Protein AF-A0A059KGS8-F1 (afdb_monomer)

pLDDT: mean 88.55, std 9.02, range [58.59, 97.88]

Radius of gyration: 13.54 Å; Cα contacts (8 Å, |Δi|>4): 249; chains: 1; bounding box: 28×27×39 Å

Sequence (135 aa):
MSLLTEFIAQQQPRAVDWSESHCCTIPARWVAVAEGVAPPMPAVDSQLEALSTILRRGGLVEAVSQIISRRPVATEHARPGDLVAFAPGVVGAGGIGVIGIVLEGLEPLLAIAFAGPQATLHPVSAAAVAWEIAR

Organism: NCBI:txid1286631

Solvent-accessible surface area (backbone atoms only — not comparable to full-atom values): 7558 Å² total; per-residue (Å²): 133,53,73,63,58,54,54,56,72,67,59,71,75,43,68,61,32,56,69,77,37,39,38,61,42,60,58,40,50,47,46,19,67,55,60,76,48,73,53,77,72,78,86,32,81,36,71,68,53,45,50,52,54,26,50,76,47,69,28,54,71,44,34,50,24,62,47,71,71,43,76,72,43,62,37,91,71,57,48,62,62,13,39,32,36,31,51,30,81,78,73,78,36,96,76,68,34,49,42,22,38,27,44,75,97,47,88,75,48,32,19,48,31,43,65,35,58,41,77,46,80,42,55,41,88,68,29,75,31,15,33,88,54,64,126

InterPro domains:
  IPR053802 Domain of unknown function DUF6950 [PF22262] (4-133)

Mean predicted aligned error: 4.28 Å

Foldseek 3Di:
DDPLVVLVVPDAFAADQQQADAQVNSLQVLLCSLVVHGFPDDGDRDPVRVQVQQVVQVADQSSVCVRSVHHWDALVPDDAQKKFWAACPQPVNPHGTGIWGWHPDDVVIWTWTHGHSDIDIDRSVRTPTIGDRHD

Structure (mmCIF, N/CA/C/O backbone):
data_AF-A0A059KGS8-F1
#
_entry.id   AF-A0A059KGS8-F1
#
loop_
_atom_site.group_PDB
_atom_site.id
_atom_site.type_symbol
_atom_site.label_atom_id
_atom_site.label_alt_id
_atom_site.label_comp_id
_atom_site.label_asym_id
_atom_site.label_entity_id
_atom_site.label_seq_id
_atom_site.pdbx_PDB_ins_code
_atom_site.Cartn_x
_atom_site.Cartn_y
_atom_site.Cartn_z
_atom_site.occupancy
_atom_site.B_iso_or_equiv
_atom_site.auth_seq_id
_atom_site.auth_comp_id
_atom_site.auth_asym_id
_atom_site.auth_atom_id
_atom_site.pdbx_PDB_model_num
ATOM 1 N N . MET A 1 1 ? -6.490 -5.934 21.693 1.00 76.56 1 MET A N 1
ATOM 2 C CA . MET A 1 1 ? -5.563 -5.517 20.625 1.00 76.56 1 MET A CA 1
ATOM 3 C C . MET A 1 1 ? -6.399 -5.426 19.361 1.00 76.56 1 MET A C 1
ATOM 5 O O . MET A 1 1 ? -7.309 -6.234 19.232 1.00 76.56 1 MET A O 1
ATOM 9 N N . SER A 1 2 ? -6.236 -4.394 18.534 1.00 92.44 2 SER A N 1
ATOM 10 C CA . SER A 1 2 ? -7.029 -4.286 17.301 1.00 92.44 2 SER A CA 1
ATOM 11 C C . SER A 1 2 ? -6.509 -5.245 16.233 1.00 92.44 2 SER A C 1
ATOM 13 O O . SER A 1 2 ? -5.333 -5.619 16.260 1.00 92.44 2 SER A O 1
ATOM 15 N N . LEU A 1 3 ? -7.370 -5.592 15.272 1.00 94.06 3 LEU A N 1
ATOM 16 C CA . LEU A 1 3 ? -7.007 -6.421 14.120 1.00 94.06 3 LEU A CA 1
ATOM 17 C C . LEU A 1 3 ? -5.822 -5.825 13.346 1.00 94.06 3 LEU A C 1
ATOM 19 O O . LEU A 1 3 ? -4.918 -6.551 12.942 1.00 94.06 3 LEU A O 1
ATOM 23 N N . LEU A 1 4 ? -5.787 -4.496 13.194 1.00 93.38 4 LEU A N 1
ATOM 24 C CA . LEU A 1 4 ? -4.669 -3.800 12.563 1.00 93.38 4 LEU A CA 1
ATOM 25 C C . LEU A 1 4 ? -3.375 -3.962 13.365 1.00 93.38 4 LEU A C 1
ATOM 27 O O . LEU A 1 4 ? -2.333 -4.275 12.794 1.00 93.38 4 LEU A O 1
ATOM 31 N N . THR A 1 5 ? -3.429 -3.771 14.686 1.00 91.81 5 THR A N 1
ATOM 32 C CA . THR A 1 5 ? -2.244 -3.932 15.544 1.00 91.81 5 THR A CA 1
ATOM 33 C C . THR A 1 5 ? -1.697 -5.356 15.458 1.00 91.81 5 THR A C 1
ATOM 35 O O . THR A 1 5 ? -0.491 -5.544 15.311 1.00 91.81 5 THR A O 1
ATOM 38 N N . GLU A 1 6 ? -2.581 -6.356 15.497 1.00 93.56 6 GLU A N 1
ATOM 39 C CA . GLU A 1 6 ? -2.229 -7.768 15.314 1.00 93.56 6 GLU A CA 1
ATOM 40 C C . GLU A 1 6 ? -1.588 -8.024 13.954 1.00 93.56 6 GLU A C 1
ATOM 42 O O . GLU A 1 6 ? -0.524 -8.640 13.878 1.00 93.56 6 GLU A O 1
ATOM 47 N N . PHE A 1 7 ? -2.196 -7.502 12.889 1.00 93.31 7 PHE A N 1
ATOM 48 C CA . PHE A 1 7 ? -1.680 -7.632 11.536 1.00 93.31 7 PHE A CA 1
ATOM 49 C C . PHE A 1 7 ? -0.273 -7.043 11.416 1.00 93.31 7 PHE A C 1
ATOM 51 O O . PHE A 1 7 ? 0.630 -7.727 10.936 1.00 93.31 7 PHE A O 1
ATOM 58 N N . ILE A 1 8 ? -0.059 -5.809 11.884 1.00 91.25 8 ILE A N 1
ATOM 59 C CA . ILE A 1 8 ? 1.246 -5.138 11.824 1.00 91.25 8 ILE A CA 1
ATOM 60 C C . ILE A 1 8 ? 2.292 -5.884 12.659 1.00 91.25 8 ILE A C 1
ATOM 62 O O . ILE A 1 8 ? 3.405 -6.091 12.179 1.00 91.25 8 ILE A O 1
ATOM 66 N N . ALA A 1 9 ? 1.938 -6.353 13.859 1.00 90.75 9 ALA A N 1
ATOM 67 C CA . ALA A 1 9 ? 2.847 -7.110 14.723 1.00 90.75 9 ALA A CA 1
ATOM 68 C C . ALA A 1 9 ? 3.308 -8.444 14.105 1.00 90.75 9 ALA A C 1
ATOM 70 O O . ALA A 1 9 ? 4.396 -8.929 14.418 1.00 90.75 9 ALA A O 1
ATOM 71 N N . GLN A 1 10 ? 2.504 -9.034 13.217 1.00 90.31 10 GLN A N 1
ATOM 72 C CA . GLN A 1 10 ? 2.848 -10.258 12.488 1.00 90.31 10 GLN A CA 1
ATOM 73 C C . GLN A 1 10 ? 3.724 -10.005 11.252 1.00 90.31 10 GLN A C 1
ATOM 75 O O . GLN A 1 10 ? 4.301 -10.954 10.711 1.00 90.31 10 GLN A O 1
ATOM 80 N N . GLN A 1 11 ? 3.852 -8.756 10.791 1.00 87.75 11 GLN A N 1
ATOM 81 C CA . GLN A 1 11 ? 4.693 -8.449 9.638 1.00 87.75 11 GLN A CA 1
ATOM 82 C C . GLN A 1 11 ? 6.165 -8.474 10.053 1.00 87.75 11 GLN A C 1
ATOM 84 O O . GLN A 1 11 ? 6.669 -7.571 10.718 1.00 87.75 11 GLN A O 1
ATOM 89 N N . GLN A 1 12 ? 6.883 -9.515 9.633 1.00 74.50 12 GLN A N 1
ATOM 90 C CA . GLN A 1 12 ? 8.335 -9.549 9.763 1.00 74.50 12 GLN A CA 1
A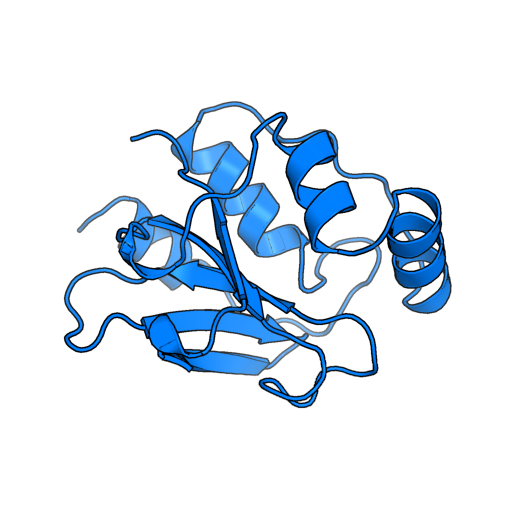TOM 91 C C . GLN A 1 12 ? 8.973 -8.798 8.591 1.00 74.50 12 GLN A C 1
ATOM 93 O O . GLN A 1 12 ? 8.612 -9.070 7.442 1.00 74.50 12 GLN A O 1
ATOM 98 N N . PRO A 1 13 ? 9.946 -7.904 8.839 1.00 67.31 13 PRO A N 1
ATOM 99 C CA . PRO A 1 13 ? 10.776 -7.367 7.774 1.00 67.31 13 PRO A CA 1
ATOM 100 C C . PRO A 1 13 ? 11.438 -8.523 7.018 1.00 67.31 13 PRO A C 1
ATOM 102 O O . PRO A 1 13 ? 12.107 -9.369 7.613 1.00 67.31 13 PRO A O 1
ATOM 105 N N . ARG A 1 14 ? 11.226 -8.582 5.706 1.00 71.31 14 ARG A N 1
ATOM 106 C CA . ARG A 1 14 ? 11.829 -9.578 4.813 1.00 71.31 14 ARG A CA 1
ATOM 107 C C . ARG A 1 14 ? 12.496 -8.855 3.656 1.00 71.31 14 ARG A C 1
ATOM 109 O O . ARG A 1 14 ? 12.127 -7.729 3.330 1.00 71.31 14 ARG A O 1
ATOM 116 N N . ALA A 1 15 ? 13.495 -9.488 3.048 1.00 74.94 15 ALA A N 1
ATOM 117 C CA . ALA A 1 15 ? 14.067 -8.970 1.811 1.00 74.94 15 ALA A CA 1
ATOM 118 C C . ALA A 1 15 ? 12.958 -8.783 0.758 1.00 74.94 15 ALA A C 1
ATOM 120 O O . ALA A 1 15 ? 11.957 -9.502 0.784 1.00 74.94 15 ALA A O 1
ATOM 121 N N . VAL A 1 16 ? 13.123 -7.807 -0.146 1.00 73.12 16 VAL A N 1
ATOM 122 C CA . VAL A 1 16 ? 12.198 -7.691 -1.281 1.00 73.12 16 VAL A CA 1
ATOM 123 C C . VAL A 1 16 ? 12.262 -8.991 -2.063 1.00 73.12 16 VAL A C 1
ATOM 125 O O . VAL A 1 16 ? 13.332 -9.373 -2.533 1.00 73.12 16 VAL A O 1
ATOM 128 N N . ASP A 1 17 ? 11.104 -9.596 -2.248 1.00 79.75 17 ASP A N 1
ATOM 129 C CA . ASP A 1 17 ? 10.876 -10.597 -3.271 1.00 79.75 17 ASP A CA 1
ATOM 130 C C . ASP A 1 17 ? 9.776 -10.021 -4.155 1.00 79.75 17 ASP A C 1
ATOM 132 O O . ASP A 1 17 ? 8.683 -9.729 -3.677 1.00 79.75 17 ASP A O 1
ATOM 136 N N . TRP A 1 18 ? 10.063 -9.758 -5.425 1.00 78.50 18 TRP A N 1
ATOM 137 C CA . TRP A 1 18 ? 9.060 -9.147 -6.296 1.00 78.50 18 TRP A CA 1
ATOM 138 C C . TRP A 1 18 ? 7.885 -10.084 -6.575 1.00 78.50 18 TRP A C 1
ATOM 140 O O . TRP A 1 18 ? 6.786 -9.583 -6.788 1.00 78.50 18 TRP A O 1
ATOM 150 N N . SER A 1 19 ? 8.088 -11.397 -6.453 1.00 79.38 19 SER A N 1
ATOM 151 C CA . SER A 1 19 ? 7.036 -12.397 -6.617 1.00 79.38 19 SER A CA 1
ATOM 152 C C . SER A 1 19 ? 6.182 -12.589 -5.355 1.00 79.38 19 SER A C 1
ATOM 154 O O . SER A 1 19 ? 4.999 -12.911 -5.460 1.00 79.38 19 SER A O 1
ATOM 156 N N . GLU A 1 20 ? 6.731 -12.328 -4.158 1.00 77.44 20 GLU A N 1
ATOM 157 C CA . GLU A 1 20 ? 6.059 -12.652 -2.885 1.00 77.44 20 GLU A CA 1
ATOM 158 C C . GLU A 1 20 ? 5.917 -11.495 -1.880 1.00 77.44 20 GLU A C 1
ATOM 160 O O . GLU A 1 20 ? 4.954 -11.455 -1.101 1.00 77.44 20 GLU A O 1
ATOM 165 N N . SER A 1 21 ? 6.874 -10.569 -1.836 1.00 79.75 21 SER A N 1
ATOM 166 C CA . SER A 1 21 ? 6.977 -9.512 -0.825 1.00 79.75 21 SER A CA 1
ATOM 167 C C . SER A 1 21 ? 7.604 -8.218 -1.360 1.00 79.75 21 SER A C 1
ATOM 169 O O . SER A 1 21 ? 8.783 -7.927 -1.145 1.00 79.75 21 SER A O 1
ATOM 171 N N . HIS A 1 22 ? 6.779 -7.388 -2.001 1.00 82.06 22 HIS A N 1
ATOM 172 C CA . HIS A 1 22 ? 7.098 -6.006 -2.382 1.00 82.06 22 HIS A CA 1
ATOM 173 C C . HIS A 1 22 ? 6.124 -5.003 -1.740 1.00 82.06 22 HIS A C 1
ATOM 175 O O . HIS A 1 22 ? 5.168 -5.387 -1.064 1.00 82.06 22 HIS A O 1
ATOM 181 N N . CYS A 1 23 ? 6.334 -3.704 -1.968 1.00 82.44 23 CYS A N 1
ATOM 182 C CA . CYS A 1 23 ? 5.618 -2.626 -1.274 1.00 82.44 23 CYS A CA 1
ATOM 183 C C . CYS A 1 23 ? 4.083 -2.642 -1.391 1.00 82.44 23 CYS A C 1
ATOM 185 O O . CYS A 1 23 ? 3.410 -2.021 -0.577 1.00 82.44 23 CYS A O 1
ATOM 187 N N . CYS A 1 24 ? 3.513 -3.346 -2.373 1.00 88.56 24 CYS A N 1
ATOM 188 C CA . CYS A 1 24 ? 2.059 -3.466 -2.528 1.00 88.56 24 CYS A CA 1
ATOM 189 C C . CYS A 1 24 ? 1.496 -4.755 -1.906 1.00 88.56 24 CYS A C 1
ATOM 191 O O . CYS A 1 24 ? 0.296 -4.837 -1.673 1.00 88.56 24 CYS A O 1
ATOM 193 N N . THR A 1 25 ? 2.337 -5.755 -1.614 1.00 89.44 25 THR A N 1
ATOM 194 C CA . THR A 1 25 ? 1.888 -7.064 -1.101 1.00 89.44 25 THR A CA 1
ATOM 195 C C . THR A 1 25 ? 1.344 -6.976 0.319 1.00 89.44 25 THR A C 1
ATOM 197 O O . THR A 1 25 ? 0.306 -7.561 0.605 1.00 89.44 25 THR A O 1
ATOM 200 N N . ILE A 1 26 ? 2.000 -6.223 1.207 1.00 91.00 26 ILE A N 1
ATOM 201 C CA . ILE A 1 26 ? 1.553 -6.068 2.596 1.00 91.00 26 ILE A CA 1
ATOM 202 C C . ILE A 1 26 ? 0.233 -5.282 2.661 1.00 91.00 26 ILE A C 1
ATOM 204 O O . ILE A 1 26 ? -0.709 -5.800 3.258 1.00 91.00 26 ILE A O 1
ATOM 208 N N . PRO A 1 27 ? 0.088 -4.119 1.995 1.00 93.38 27 PRO A N 1
ATOM 209 C CA . PRO A 1 27 ? -1.211 -3.461 1.853 1.00 93.38 27 PRO A CA 1
ATOM 210 C C . PRO A 1 27 ? -2.297 -4.371 1.266 1.00 93.38 27 PRO A C 1
ATOM 212 O O . PRO A 1 27 ? -3.402 -4.415 1.793 1.00 93.38 27 PRO A O 1
ATOM 215 N N . ALA A 1 28 ? -1.990 -5.157 0.230 1.00 94.00 28 ALA A N 1
ATOM 216 C CA . ALA A 1 28 ? -2.946 -6.100 -0.351 1.00 94.00 28 ALA A CA 1
ATOM 217 C C . ALA A 1 28 ? -3.371 -7.206 0.633 1.00 94.00 28 ALA A C 1
ATOM 219 O O . ALA A 1 28 ? -4.549 -7.556 0.698 1.00 94.00 28 ALA A O 1
ATOM 220 N N . ARG A 1 29 ? -2.434 -7.737 1.431 1.00 93.81 29 ARG A N 1
ATOM 221 C CA . ARG A 1 29 ? -2.730 -8.695 2.509 1.00 93.81 29 ARG A CA 1
ATOM 222 C C . ARG A 1 29 ? -3.584 -8.065 3.601 1.00 93.81 29 ARG A C 1
ATOM 224 O O . ARG A 1 29 ? -4.479 -8.731 4.105 1.00 93.81 29 ARG A O 1
ATOM 231 N N . TRP A 1 30 ? -3.333 -6.802 3.942 1.00 94.94 30 TRP A N 1
ATOM 232 C CA . TRP A 1 30 ? -4.173 -6.073 4.887 1.00 94.94 30 TRP A CA 1
ATOM 233 C C . TRP A 1 30 ? -5.609 -5.953 4.375 1.00 94.94 30 TRP A C 1
ATOM 235 O O . TRP A 1 30 ? -6.526 -6.327 5.095 1.00 94.94 30 TRP A O 1
ATOM 245 N N . VAL A 1 31 ? -5.804 -5.545 3.115 1.00 96.12 31 VAL A N 1
ATOM 246 C CA . VAL A 1 31 ? -7.137 -5.511 2.482 1.00 96.12 31 VAL A CA 1
ATOM 247 C C . VAL A 1 31 ? -7.807 -6.885 2.545 1.00 96.12 31 VAL A C 1
ATOM 249 O O . VAL A 1 31 ? -8.963 -6.985 2.939 1.00 96.12 31 VAL A O 1
ATOM 252 N N . ALA A 1 32 ? -7.071 -7.959 2.246 1.00 95.69 32 ALA A N 1
ATOM 253 C CA . ALA A 1 32 ? -7.604 -9.317 2.334 1.00 95.69 32 ALA A CA 1
ATOM 254 C C . ALA A 1 32 ? -8.076 -9.692 3.749 1.00 95.69 32 ALA A C 1
ATOM 256 O O . ALA A 1 32 ? -9.116 -10.329 3.898 1.00 95.69 32 ALA A O 1
ATOM 257 N N . VAL A 1 33 ? -7.318 -9.302 4.778 1.00 95.88 33 VAL A N 1
ATOM 258 C CA . VAL A 1 33 ? -7.651 -9.555 6.188 1.00 95.88 33 VAL A CA 1
ATOM 259 C C . VAL A 1 33 ? -8.837 -8.707 6.642 1.00 95.88 33 VAL A C 1
ATOM 2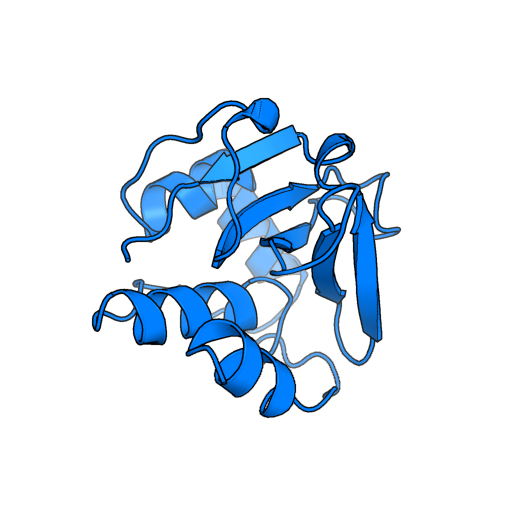61 O O . VAL A 1 33 ? -9.755 -9.242 7.256 1.00 95.88 33 VAL A O 1
ATOM 264 N N . ALA A 1 34 ? -8.828 -7.410 6.335 1.00 95.75 34 ALA A N 1
ATOM 265 C CA . ALA A 1 34 ? -9.857 -6.468 6.763 1.00 95.75 34 ALA A CA 1
ATOM 266 C C . ALA A 1 34 ? -11.210 -6.733 6.084 1.00 95.75 34 ALA A C 1
ATOM 268 O O . ALA A 1 34 ? -12.254 -6.605 6.712 1.00 95.75 34 ALA A O 1
ATOM 269 N N . GLU A 1 35 ? -11.203 -7.150 4.817 1.00 94.56 35 GLU A N 1
ATOM 270 C CA . GLU A 1 35 ? -12.427 -7.262 4.009 1.00 94.56 35 GLU A CA 1
ATOM 271 C C . GLU A 1 35 ? -12.858 -8.706 3.749 1.00 94.56 35 GLU A C 1
ATOM 273 O O . GLU A 1 35 ? -13.893 -8.952 3.132 1.00 94.56 35 GLU A O 1
ATOM 278 N N . GLY A 1 36 ? -12.050 -9.678 4.178 1.00 95.38 36 GLY A N 1
ATOM 279 C CA . GLY A 1 36 ? -12.286 -11.099 3.926 1.00 95.38 36 GLY A CA 1
ATOM 280 C C . GLY A 1 36 ? -12.166 -11.508 2.453 1.00 95.38 36 GLY A C 1
ATOM 281 O O . GLY A 1 36 ? -12.499 -12.643 2.111 1.00 95.38 36 GLY A O 1
ATOM 282 N N . VAL A 1 37 ? -11.700 -10.614 1.570 1.00 92.62 37 VAL A N 1
ATOM 283 C CA . VAL A 1 37 ? -11.557 -10.857 0.127 1.00 92.62 37 VAL A CA 1
ATOM 284 C C . VAL A 1 37 ? -10.193 -10.376 -0.351 1.00 92.62 37 VAL A C 1
ATOM 286 O O . VAL A 1 37 ? -9.846 -9.205 -0.221 1.00 92.62 37 VAL A O 1
ATOM 289 N N . ALA A 1 38 ? -9.417 -11.284 -0.943 1.00 93.56 38 ALA A N 1
ATOM 290 C CA . ALA A 1 38 ? -8.111 -10.942 -1.486 1.00 93.56 38 ALA A CA 1
ATOM 291 C C . ALA A 1 38 ? -8.245 -10.085 -2.760 1.00 93.56 38 ALA A C 1
ATOM 293 O O . ALA A 1 38 ? -8.938 -10.500 -3.696 1.00 93.56 38 ALA A O 1
ATOM 294 N N . PRO A 1 39 ? -7.564 -8.927 -2.844 1.00 93.88 39 PRO A N 1
ATOM 295 C CA . PRO A 1 39 ? -7.539 -8.152 -4.076 1.00 93.88 39 PRO A CA 1
ATOM 296 C C . PRO A 1 39 ? -6.817 -8.938 -5.190 1.00 93.88 39 PRO A C 1
ATOM 298 O O . PRO A 1 39 ? -5.842 -9.643 -4.907 1.00 93.88 39 PRO A O 1
ATOM 301 N N . PRO A 1 40 ? -7.245 -8.813 -6.461 1.00 93.81 40 PRO A N 1
ATOM 302 C CA . PRO A 1 40 ? -6.672 -9.536 -7.597 1.00 93.81 40 PRO A CA 1
ATOM 303 C C . PRO A 1 40 ? -5.313 -8.948 -8.013 1.00 93.81 40 PRO A C 1
ATOM 305 O O . PRO A 1 40 ? -5.176 -8.295 -9.050 1.00 93.81 40 PRO A O 1
ATOM 308 N N . MET A 1 41 ? -4.298 -9.156 -7.177 1.00 91.44 41 MET A N 1
ATOM 309 C CA . MET A 1 41 ? -2.937 -8.685 -7.421 1.00 91.44 41 MET A CA 1
ATOM 310 C C . MET A 1 41 ? -2.315 -9.431 -8.611 1.00 91.44 41 MET A C 1
ATOM 312 O O . MET A 1 41 ? -2.317 -10.664 -8.619 1.00 91.44 41 MET A O 1
ATOM 316 N N . PRO A 1 42 ? -1.762 -8.724 -9.613 1.00 88.56 42 PRO A N 1
ATOM 317 C CA . PRO A 1 42 ? -0.998 -9.375 -10.667 1.00 88.56 42 PRO A CA 1
ATOM 318 C C . PRO A 1 42 ? 0.300 -9.953 -10.092 1.00 88.56 42 PRO A C 1
ATOM 320 O O . PRO A 1 42 ? 0.965 -9.295 -9.291 1.00 88.56 42 PRO A O 1
ATOM 323 N N . ALA A 1 43 ? 0.672 -11.154 -10.534 1.00 88.44 43 ALA A N 1
ATOM 324 C CA . ALA A 1 43 ? 2.016 -11.675 -10.312 1.00 88.44 43 ALA A CA 1
ATOM 325 C C . ALA A 1 43 ? 3.021 -10.845 -11.125 1.00 88.44 43 ALA A C 1
ATOM 327 O O . ALA A 1 43 ? 2.740 -10.491 -12.272 1.00 88.44 43 ALA A O 1
ATOM 328 N N . VAL A 1 44 ? 4.156 -10.510 -10.515 1.00 90.25 44 VAL A N 1
ATOM 329 C CA . VAL A 1 44 ? 5.262 -9.781 -11.145 1.00 90.25 44 VAL A CA 1
ATOM 330 C C . VAL A 1 44 ? 6.577 -10.367 -10.639 1.00 90.25 44 VAL A C 1
ATOM 332 O O . VAL A 1 44 ? 6.705 -10.632 -9.451 1.00 90.25 44 VAL A O 1
ATOM 335 N N . ASP A 1 45 ? 7.567 -10.539 -11.509 1.00 89.00 45 ASP A N 1
ATOM 336 C CA . ASP A 1 45 ? 8.829 -11.211 -11.151 1.00 89.00 45 ASP A CA 1
ATOM 337 C C . ASP A 1 45 ? 9.990 -10.225 -10.958 1.00 89.00 45 ASP A C 1
ATOM 339 O O . ASP A 1 45 ? 11.092 -10.584 -10.539 1.00 89.00 45 ASP A O 1
ATOM 343 N N . SER A 1 46 ? 9.774 -8.947 -11.274 1.00 88.88 46 SER A N 1
ATOM 344 C CA . SER A 1 46 ? 10.810 -7.921 -11.178 1.00 88.88 46 SER A CA 1
ATOM 345 C C . SER A 1 46 ? 10.254 -6.527 -10.908 1.00 88.88 46 SER A C 1
ATOM 347 O O . SER A 1 46 ? 9.103 -6.211 -11.212 1.00 88.88 46 SER A O 1
ATOM 349 N N . GLN A 1 47 ? 11.123 -5.637 -10.422 1.00 86.50 47 GLN A N 1
ATOM 350 C CA . GLN A 1 47 ? 10.811 -4.216 -10.260 1.00 86.50 47 GLN A CA 1
ATOM 351 C C . GLN A 1 47 ? 10.368 -3.560 -11.575 1.00 86.50 47 GLN A C 1
ATOM 353 O O . GLN A 1 47 ? 9.446 -2.746 -11.581 1.00 86.50 47 GLN A O 1
ATOM 358 N N . LEU A 1 48 ? 11.034 -3.892 -12.686 1.00 88.88 48 LEU A N 1
ATOM 359 C CA . LEU A 1 48 ? 10.735 -3.309 -13.994 1.00 88.88 48 LEU A CA 1
ATOM 360 C C . LEU A 1 48 ? 9.353 -3.744 -14.490 1.00 88.88 48 LEU A C 1
ATOM 362 O O . LEU A 1 48 ? 8.609 -2.933 -15.041 1.00 88.88 48 LEU A O 1
ATOM 366 N N . GLU A 1 49 ? 8.989 -5.004 -14.264 1.00 90.94 49 GLU A N 1
ATOM 367 C CA . GLU A 1 49 ? 7.662 -5.516 -14.591 1.00 90.94 49 GLU A CA 1
ATOM 368 C C . GLU A 1 49 ? 6.577 -4.902 -13.703 1.00 90.94 49 GLU A C 1
ATOM 370 O O . GLU A 1 49 ? 5.537 -4.480 -14.216 1.00 90.94 49 GLU A O 1
ATOM 375 N N . ALA A 1 50 ? 6.832 -4.7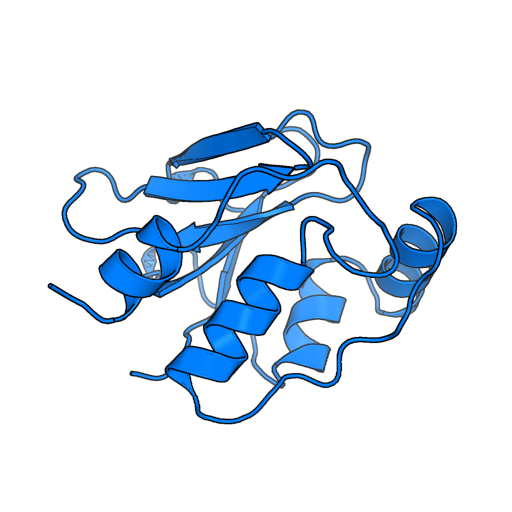75 -12.398 1.00 88.75 50 ALA A N 1
ATOM 376 C CA . ALA A 1 50 ? 5.937 -4.086 -11.474 1.00 88.75 50 ALA A CA 1
ATOM 377 C C . ALA A 1 50 ? 5.701 -2.632 -11.914 1.00 88.75 50 ALA A C 1
ATOM 379 O O . ALA A 1 50 ? 4.555 -2.199 -12.046 1.00 88.75 50 ALA A O 1
ATOM 380 N N . LEU A 1 51 ? 6.774 -1.904 -12.242 1.00 89.25 51 LEU A N 1
ATOM 381 C CA . LEU A 1 51 ? 6.707 -0.549 -12.788 1.00 89.25 51 LEU A CA 1
ATOM 382 C C . LEU A 1 51 ? 5.901 -0.499 -14.086 1.00 89.25 51 LEU A C 1
ATOM 384 O O . LEU A 1 51 ? 4.983 0.307 -14.207 1.00 89.25 51 LEU A O 1
ATOM 388 N N . SER A 1 52 ? 6.209 -1.369 -15.047 1.00 91.38 52 SER A N 1
ATOM 389 C CA . SER A 1 52 ? 5.499 -1.430 -16.328 1.00 91.38 52 SER A CA 1
ATOM 390 C C . SER A 1 52 ? 4.008 -1.719 -16.138 1.00 91.38 52 SER A C 1
ATOM 392 O O . SER A 1 52 ? 3.157 -1.121 -16.795 1.00 91.38 52 SER A O 1
ATOM 394 N N . THR A 1 53 ? 3.663 -2.601 -15.203 1.00 91.38 53 THR A N 1
ATOM 395 C CA . THR A 1 53 ? 2.276 -2.929 -14.855 1.00 91.38 53 THR A CA 1
ATOM 396 C C . THR A 1 53 ? 1.552 -1.743 -14.227 1.00 91.38 53 THR A C 1
ATOM 398 O O . THR A 1 53 ? 0.426 -1.444 -14.623 1.00 91.38 53 THR A O 1
ATOM 401 N N . ILE A 1 54 ? 2.205 -1.019 -13.317 1.00 91.38 54 ILE A N 1
ATOM 402 C CA . ILE A 1 54 ? 1.668 0.208 -12.718 1.00 91.38 54 ILE A CA 1
ATOM 403 C C . ILE A 1 54 ? 1.458 1.290 -13.789 1.00 91.38 54 ILE A C 1
ATOM 405 O O . ILE A 1 54 ? 0.383 1.882 -13.871 1.00 91.38 54 ILE A O 1
ATOM 409 N N . LEU A 1 55 ? 2.452 1.526 -14.649 1.00 91.19 55 LEU A N 1
ATOM 410 C CA . LEU A 1 55 ? 2.377 2.539 -15.706 1.00 91.19 55 LEU A CA 1
ATOM 411 C C . LEU A 1 55 ? 1.284 2.228 -16.734 1.00 91.19 55 LEU A C 1
ATOM 413 O O . LEU A 1 55 ? 0.518 3.120 -17.091 1.00 91.19 55 LEU A O 1
ATOM 417 N N . ARG A 1 56 ? 1.149 0.966 -17.164 1.00 93.88 56 ARG A N 1
ATOM 418 C CA . ARG A 1 56 ? 0.083 0.533 -18.090 1.00 93.88 56 ARG A CA 1
ATOM 419 C C . ARG A 1 56 ? -1.323 0.733 -17.526 1.00 93.88 56 ARG A C 1
ATOM 421 O O . ARG A 1 56 ? -2.268 0.854 -18.297 1.00 93.88 56 ARG A O 1
ATOM 428 N N . ARG A 1 57 ? -1.456 0.786 -16.201 1.00 93.94 57 ARG A N 1
ATOM 429 C CA . ARG A 1 57 ? -2.717 1.063 -15.505 1.00 93.94 57 ARG A CA 1
ATOM 430 C C . ARG A 1 57 ? -2.966 2.549 -15.254 1.00 93.94 57 ARG A C 1
ATOM 432 O O . ARG A 1 57 ? -3.994 2.860 -14.680 1.00 93.94 57 ARG A O 1
ATOM 439 N N . GLY A 1 58 ? -2.080 3.452 -15.680 1.00 93.12 58 GLY A N 1
ATOM 440 C CA . GLY A 1 58 ? -2.228 4.898 -15.464 1.00 93.12 58 GLY A CA 1
ATOM 441 C C . GLY A 1 58 ? -1.475 5.442 -14.245 1.00 93.12 58 GLY A C 1
ATOM 442 O O . GLY A 1 58 ? -1.713 6.574 -13.836 1.00 93.12 58 GLY A O 1
ATOM 443 N N . GLY A 1 59 ? -0.552 4.665 -13.670 1.00 91.81 59 GLY A N 1
ATOM 444 C CA . GLY A 1 59 ? 0.242 5.051 -12.500 1.00 91.81 59 GLY A CA 1
ATOM 445 C C . GLY A 1 59 ? -0.239 4.398 -11.203 1.00 91.81 59 GLY A C 1
ATOM 446 O O . GLY A 1 59 ? -1.214 3.651 -11.189 1.00 91.81 59 GLY A O 1
ATOM 447 N N . LEU A 1 60 ? 0.479 4.647 -10.099 1.00 91.81 60 LEU A N 1
ATOM 448 C CA . LEU A 1 60 ? 0.272 3.928 -8.832 1.00 91.81 60 LEU A CA 1
ATOM 449 C C . LEU A 1 60 ? -1.147 4.112 -8.280 1.00 91.81 60 LEU A C 1
ATOM 451 O O . LEU A 1 60 ? -1.792 3.135 -7.917 1.00 91.81 60 LEU A O 1
ATOM 455 N N . VAL A 1 61 ? -1.641 5.352 -8.260 1.00 93.69 61 VAL A N 1
ATOM 456 C CA . VAL A 1 61 ? -2.981 5.681 -7.748 1.00 93.69 61 VAL A CA 1
ATOM 457 C C . VAL A 1 61 ? -4.068 4.960 -8.543 1.00 93.69 61 VAL A C 1
ATOM 459 O O . VAL A 1 61 ? -4.959 4.341 -7.963 1.00 93.69 61 VAL A O 1
ATOM 462 N N . GLU A 1 62 ? -3.976 4.998 -9.869 1.00 95.25 62 GLU A N 1
ATOM 463 C CA . GLU A 1 62 ? -4.961 4.373 -10.746 1.00 95.25 62 GLU A CA 1
ATOM 464 C C . GLU A 1 62 ? -4.894 2.839 -10.653 1.00 95.25 62 GLU A C 1
ATOM 466 O O . GLU A 1 62 ? -5.921 2.172 -10.529 1.00 95.25 62 GLU A O 1
ATOM 471 N N . ALA A 1 63 ? -3.685 2.269 -10.587 1.00 94.19 63 ALA A N 1
ATOM 472 C CA . ALA A 1 63 ? -3.484 0.836 -10.400 1.00 94.19 63 ALA A CA 1
ATOM 473 C C . ALA A 1 63 ? -4.100 0.323 -9.088 1.00 94.19 63 ALA A C 1
ATOM 475 O O . ALA A 1 63 ? -4.821 -0.675 -9.110 1.00 94.19 63 ALA A O 1
ATOM 476 N N . VAL A 1 64 ? -3.856 1.007 -7.964 1.00 94.94 64 VAL A N 1
ATOM 477 C CA . VAL A 1 64 ? -4.445 0.645 -6.663 1.00 94.94 64 VAL A CA 1
ATOM 478 C C . VAL A 1 64 ? -5.963 0.755 -6.719 1.00 94.94 64 VAL A C 1
ATOM 480 O O . VAL A 1 64 ? -6.648 -0.198 -6.359 1.00 94.94 64 VAL A O 1
ATOM 483 N N . SER A 1 65 ? -6.484 1.866 -7.247 1.00 95.94 65 SER A N 1
ATOM 484 C CA . SER A 1 65 ? -7.926 2.123 -7.355 1.00 95.94 65 SER A CA 1
ATOM 485 C C . SER A 1 65 ? -8.656 1.037 -8.148 1.00 95.94 65 SER A C 1
ATOM 487 O O . SER A 1 65 ? -9.723 0.579 -7.740 1.00 95.94 65 SER A O 1
ATOM 489 N N . GLN A 1 66 ? -8.059 0.568 -9.247 1.00 95.31 66 GLN A N 1
ATOM 490 C CA . GLN A 1 66 ? -8.591 -0.542 -10.039 1.00 95.31 66 GLN A CA 1
ATOM 491 C C . GLN A 1 66 ? -8.526 -1.880 -9.294 1.00 95.31 66 GLN A C 1
ATOM 493 O O . GLN A 1 66 ? -9.481 -2.649 -9.349 1.00 95.31 66 GLN A O 1
ATOM 498 N N . ILE A 1 67 ? -7.419 -2.167 -8.602 1.00 94.56 67 ILE A N 1
ATOM 499 C CA . ILE A 1 67 ? -7.216 -3.438 -7.890 1.00 9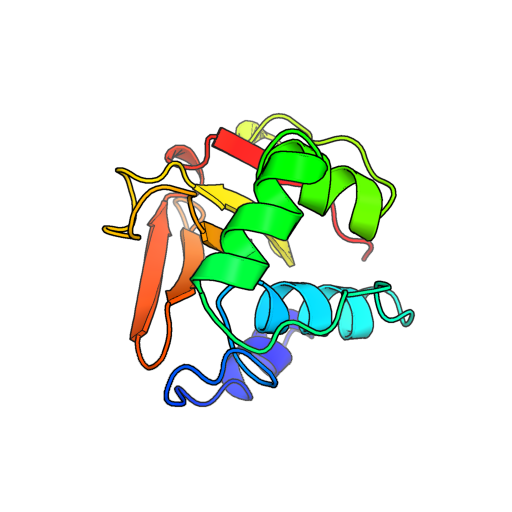4.56 67 ILE A CA 1
ATOM 500 C C . ILE A 1 67 ? -8.219 -3.596 -6.745 1.00 94.56 67 ILE A C 1
ATOM 502 O O . ILE A 1 67 ? -8.840 -4.648 -6.627 1.00 94.56 67 ILE A O 1
ATOM 506 N N . ILE A 1 68 ? -8.416 -2.560 -5.929 1.00 94.94 68 ILE A N 1
ATOM 507 C CA . ILE A 1 68 ? -9.361 -2.618 -4.801 1.00 94.94 68 ILE A CA 1
ATOM 508 C C . ILE A 1 68 ? -10.777 -2.162 -5.186 1.00 94.94 68 ILE A C 1
ATOM 510 O O . ILE A 1 68 ? -11.666 -2.150 -4.345 1.00 94.94 68 ILE A O 1
ATOM 514 N N . SER A 1 69 ? -10.998 -1.781 -6.451 1.00 95.25 69 SER A N 1
ATOM 515 C CA . SER A 1 69 ? -12.279 -1.278 -6.973 1.00 95.25 69 SER A CA 1
ATOM 516 C C . SER A 1 69 ? -12.852 -0.087 -6.187 1.00 95.25 69 SER A C 1
ATOM 518 O O . SER A 1 69 ? -14.059 -0.005 -5.948 1.00 95.25 69 SER A O 1
ATOM 520 N N . ARG A 1 70 ? -11.996 0.865 -5.793 1.00 95.44 70 ARG A N 1
ATOM 521 C CA . ARG A 1 70 ? -12.387 2.081 -5.054 1.00 95.44 70 ARG A CA 1
ATOM 522 C C . ARG A 1 70 ? -11.732 3.324 -5.619 1.00 95.44 70 ARG A C 1
ATOM 524 O O . ARG A 1 70 ? -10.613 3.281 -6.115 1.00 95.44 70 ARG A O 1
ATOM 531 N N . ARG A 1 71 ? -12.420 4.456 -5.484 1.00 96.31 71 ARG A N 1
ATOM 532 C CA . ARG A 1 71 ? -11.827 5.768 -5.753 1.00 96.31 71 ARG A CA 1
ATOM 533 C C . ARG A 1 71 ? -11.021 6.235 -4.541 1.00 96.31 71 ARG A C 1
ATOM 535 O O . ARG A 1 71 ? -11.431 5.943 -3.418 1.00 96.31 71 ARG A O 1
ATOM 542 N N . PRO A 1 72 ? -9.917 6.963 -4.755 1.00 97.25 72 PRO A N 1
ATOM 543 C CA . PRO A 1 72 ? -9.202 7.576 -3.656 1.00 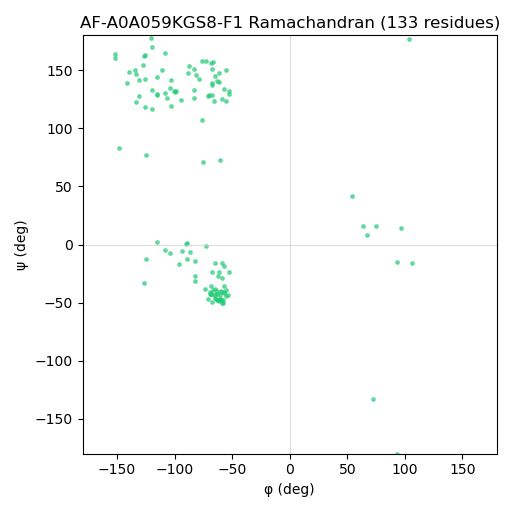97.25 72 PRO A CA 1
ATOM 544 C C . PRO A 1 72 ? -10.041 8.689 -3.020 1.00 97.25 72 PRO A C 1
ATOM 546 O O . PRO A 1 72 ? -10.830 9.358 -3.694 1.00 97.25 72 PRO A O 1
ATOM 549 N N . VAL A 1 73 ? -9.818 8.909 -1.732 1.00 97.00 73 VAL A N 1
ATOM 550 C CA . VAL A 1 73 ? -10.318 10.047 -0.961 1.00 97.00 73 VAL A CA 1
ATOM 551 C C . VAL A 1 73 ? -9.169 10.998 -0.629 1.00 97.00 73 VAL A C 1
ATOM 553 O O . VAL A 1 73 ? -7.987 10.653 -0.750 1.00 97.00 73 VAL A O 1
ATOM 556 N N . ALA A 1 74 ? -9.517 12.216 -0.215 1.00 96.44 74 ALA A N 1
ATOM 557 C CA . ALA A 1 74 ? -8.536 13.158 0.303 1.00 96.44 74 ALA A CA 1
ATOM 558 C C . ALA A 1 74 ? -7.864 12.586 1.559 1.00 96.44 74 ALA A C 1
ATOM 560 O O . ALA A 1 74 ? -8.517 11.992 2.416 1.00 96.44 74 ALA A O 1
ATOM 561 N N . THR A 1 75 ? -6.556 12.794 1.679 1.00 95.62 75 THR A N 1
ATOM 562 C CA . THR A 1 75 ? -5.736 12.272 2.778 1.00 95.62 75 THR A CA 1
ATOM 563 C C . THR A 1 75 ? -6.209 12.734 4.164 1.00 95.62 75 THR A C 1
ATOM 565 O O . THR A 1 75 ? -6.064 12.007 5.139 1.00 95.62 75 THR A O 1
ATOM 568 N N . GLU A 1 76 ? -6.836 13.907 4.265 1.00 95.69 76 GLU A N 1
ATOM 569 C CA . GLU A 1 76 ? -7.460 14.419 5.498 1.00 95.69 76 GLU A CA 1
ATOM 570 C C . GLU A 1 76 ? -8.662 13.596 5.991 1.00 95.69 76 GLU A C 1
ATOM 572 O O . GLU A 1 76 ? -9.076 13.728 7.141 1.00 95.69 76 GLU A O 1
ATOM 577 N N . HIS A 1 77 ? -9.227 12.744 5.134 1.00 96.19 77 HIS A N 1
ATOM 578 C CA . HIS A 1 77 ? -10.282 11.802 5.502 1.00 96.19 77 HIS A CA 1
ATOM 579 C C . HIS A 1 77 ? -9.744 10.426 5.888 1.00 96.19 77 HIS A C 1
ATOM 581 O O . HIS A 1 77 ? -10.531 9.596 6.339 1.00 96.19 77 HIS A O 1
ATOM 587 N N . ALA A 1 78 ? -8.437 10.193 5.739 1.00 95.81 78 ALA A N 1
ATOM 588 C CA . ALA A 1 78 ? -7.819 8.923 6.074 1.00 95.81 78 ALA A CA 1
ATOM 589 C C . ALA A 1 78 ? -7.958 8.621 7.569 1.00 95.81 78 ALA A C 1
ATOM 591 O O . ALA A 1 78 ? -7.819 9.492 8.434 1.00 95.81 78 ALA A O 1
ATOM 592 N N . ARG A 1 79 ? -8.220 7.358 7.874 1.00 95.81 79 ARG A N 1
ATOM 593 C CA . ARG A 1 79 ? -8.419 6.832 9.221 1.00 95.81 79 ARG A CA 1
ATOM 594 C C . ARG A 1 79 ? -7.492 5.647 9.452 1.00 95.81 79 ARG A C 1
ATOM 596 O O . ARG A 1 79 ? -7.012 5.054 8.490 1.00 95.81 79 ARG A O 1
ATOM 603 N N . PRO A 1 80 ? -7.251 5.259 10.712 1.00 95.94 80 PRO A N 1
ATOM 604 C CA . PRO A 1 80 ? -6.513 4.037 10.988 1.00 95.94 80 PRO A CA 1
ATOM 605 C C . PRO A 1 80 ? -7.106 2.825 10.260 1.00 95.94 80 PRO A C 1
ATOM 607 O O . PRO A 1 80 ? -8.321 2.626 10.279 1.00 95.94 80 PRO A O 1
ATOM 610 N N . GLY A 1 81 ? -6.238 2.049 9.611 1.00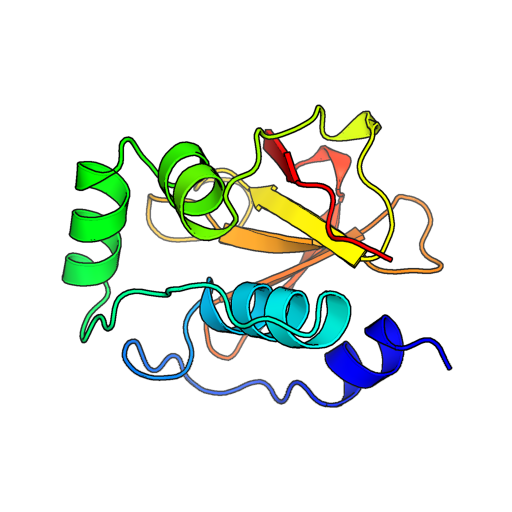 95.38 81 GLY A N 1
ATOM 611 C CA . GLY A 1 81 ? -6.600 0.935 8.733 1.00 95.38 81 GLY A CA 1
ATOM 612 C C . GLY A 1 81 ? -6.721 1.302 7.251 1.00 95.38 81 GLY A C 1
ATOM 613 O O . GLY A 1 81 ? -6.679 0.406 6.412 1.00 95.38 81 GLY A O 1
ATOM 614 N N . ASP A 1 82 ? -6.801 2.580 6.890 1.00 97.31 82 ASP A N 1
ATOM 615 C CA . ASP A 1 82 ? -6.869 2.977 5.483 1.00 97.31 82 ASP A CA 1
ATOM 616 C C . ASP A 1 82 ? -5.520 2.805 4.777 1.00 97.31 82 ASP A C 1
ATOM 618 O O . ASP A 1 82 ? -4.450 2.794 5.399 1.00 97.31 82 ASP A O 1
ATOM 622 N N . LEU A 1 83 ? -5.566 2.696 3.448 1.00 97.31 83 LEU A N 1
ATOM 623 C CA . LEU A 1 83 ? -4.363 2.750 2.624 1.00 97.31 83 LEU A CA 1
ATOM 624 C C . LEU A 1 83 ? -4.046 4.190 2.245 1.00 97.31 83 LEU A C 1
ATOM 626 O O . LEU A 1 83 ? -4.945 4.984 1.992 1.00 97.31 83 LEU A O 1
ATOM 630 N N . VAL A 1 84 ? -2.763 4.511 2.116 1.00 96.69 84 VAL A N 1
ATOM 631 C CA . VAL A 1 84 ? -2.292 5.808 1.614 1.00 96.69 84 VAL A CA 1
ATOM 632 C C . VAL A 1 84 ? -1.194 5.627 0.577 1.00 96.69 84 VAL A C 1
ATOM 634 O O . VAL A 1 84 ? -0.396 4.696 0.676 1.00 96.69 84 VAL A O 1
ATOM 637 N N . ALA A 1 85 ? -1.128 6.516 -0.415 1.00 94.88 85 ALA A N 1
ATOM 638 C CA . ALA A 1 85 ? -0.044 6.537 -1.396 1.00 94.88 85 ALA A CA 1
ATOM 639 C C . ALA A 1 85 ? 0.879 7.735 -1.186 1.00 94.88 85 ALA A C 1
ATOM 641 O O . ALA A 1 85 ? 0.440 8.884 -1.145 1.00 94.88 85 ALA A O 1
ATOM 642 N N . PHE A 1 86 ? 2.178 7.466 -1.147 1.00 91.81 86 PHE A N 1
ATOM 643 C CA . PHE A 1 86 ? 3.226 8.474 -1.079 1.00 91.81 86 PHE A CA 1
ATOM 644 C C . PHE A 1 86 ? 3.888 8.662 -2.439 1.00 91.81 86 PHE A C 1
ATOM 646 O O . PHE A 1 86 ? 4.141 7.694 -3.156 1.00 91.81 86 PHE A O 1
ATOM 653 N N . ALA A 1 87 ? 4.213 9.909 -2.777 1.00 85.62 87 ALA A N 1
ATOM 654 C CA . ALA A 1 87 ? 4.925 10.228 -4.007 1.00 85.62 87 ALA A CA 1
ATOM 655 C C . ALA A 1 87 ? 6.385 9.705 -3.978 1.00 85.62 87 ALA A C 1
ATOM 657 O O . ALA A 1 87 ? 6.970 9.575 -2.898 1.00 85.62 87 ALA A O 1
ATOM 658 N N . PRO A 1 88 ? 7.019 9.470 -5.147 1.00 74.50 88 PRO A N 1
ATOM 659 C CA . PRO A 1 88 ? 8.381 8.925 -5.261 1.00 74.50 88 PRO A CA 1
ATOM 660 C C . PRO A 1 88 ? 9.473 9.666 -4.463 1.00 74.50 88 PRO A C 1
ATOM 662 O O . PRO A 1 88 ? 10.485 9.072 -4.110 1.00 74.50 88 PRO A O 1
ATOM 665 N N . GLY A 1 89 ? 9.274 10.949 -4.140 1.00 74.19 89 GLY A N 1
ATOM 666 C CA . GLY A 1 89 ? 10.232 11.762 -3.378 1.00 74.19 89 GLY A CA 1
ATOM 667 C C . GLY A 1 89 ? 10.067 11.731 -1.855 1.00 74.19 89 GLY A C 1
ATOM 668 O O . GLY A 1 89 ? 10.962 12.181 -1.151 1.00 74.19 89 GLY A O 1
ATOM 669 N N . VAL A 1 90 ? 8.953 11.208 -1.333 1.00 73.25 90 VAL A N 1
ATOM 670 C CA . VAL A 1 90 ? 8.663 11.237 0.115 1.00 73.25 90 VAL A CA 1
ATOM 671 C C . VAL A 1 90 ? 9.371 10.096 0.852 1.00 73.25 90 VAL A C 1
ATOM 673 O O . VAL A 1 90 ? 9.780 10.239 1.997 1.00 73.25 90 VAL A O 1
ATOM 676 N N . VAL A 1 91 ? 9.557 8.966 0.170 1.00 63.34 91 VAL A N 1
ATOM 677 C CA . VAL A 1 91 ? 9.943 7.681 0.782 1.00 63.34 91 VAL A CA 1
ATOM 678 C C . VAL A 1 91 ? 11.323 7.188 0.337 1.00 63.34 91 VAL A C 1
ATOM 680 O O . VAL A 1 91 ? 11.723 6.085 0.693 1.00 63.34 91 VAL A O 1
ATOM 683 N N . GLY A 1 92 ? 12.035 7.957 -0.497 1.00 64.00 92 GLY A N 1
ATOM 684 C CA . GLY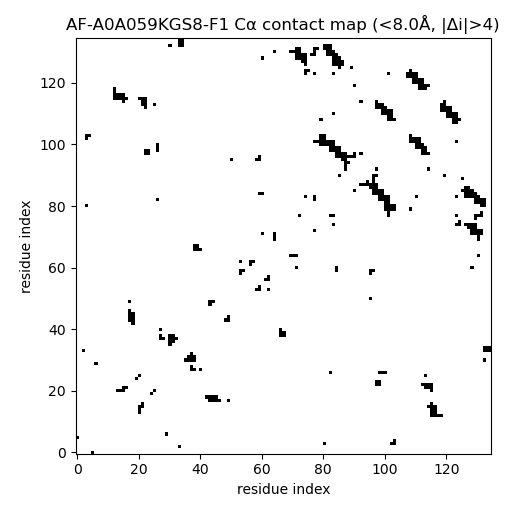 A 1 92 ? 13.271 7.497 -1.145 1.00 64.00 92 GLY A CA 1
ATOM 685 C C . GLY A 1 92 ? 13.063 6.312 -2.104 1.00 64.00 92 GLY A C 1
ATOM 686 O O . GLY A 1 92 ? 14.020 5.636 -2.474 1.00 64.00 92 GLY A O 1
ATOM 687 N N . ALA A 1 93 ? 11.817 6.035 -2.499 1.00 60.62 93 ALA A N 1
ATOM 688 C CA . ALA A 1 93 ? 11.461 4.914 -3.357 1.00 60.62 93 ALA A CA 1
ATOM 689 C C . ALA A 1 93 ? 11.671 5.279 -4.830 1.00 60.62 93 ALA A C 1
ATOM 691 O O . ALA A 1 93 ? 11.133 6.275 -5.307 1.00 60.62 93 ALA A O 1
ATOM 692 N N . GLY A 1 94 ? 12.434 4.458 -5.555 1.00 58.59 94 GLY A N 1
ATOM 693 C CA . GLY A 1 94 ? 12.895 4.700 -6.928 1.00 58.59 94 GLY A CA 1
ATOM 694 C C . GLY A 1 94 ? 11.806 4.868 -7.999 1.00 58.59 94 GLY A C 1
ATOM 695 O O . GLY A 1 94 ? 11.638 4.002 -8.852 1.00 58.59 94 GLY A O 1
ATOM 696 N N . GLY A 1 95 ? 11.112 6.008 -7.996 1.00 67.00 95 GLY A N 1
ATOM 697 C CA . GLY A 1 95 ? 10.414 6.578 -9.154 1.00 67.00 95 GLY A CA 1
ATOM 698 C C . GLY A 1 95 ? 8.884 6.483 -9.186 1.00 67.00 95 GLY A C 1
ATOM 699 O O . GLY A 1 95 ? 8.281 7.229 -9.948 1.00 67.00 95 GLY A O 1
ATOM 700 N N . ILE A 1 96 ? 8.232 5.641 -8.369 1.00 70.69 96 ILE A N 1
ATOM 701 C CA . ILE A 1 96 ? 6.793 5.297 -8.551 1.00 70.69 96 ILE A CA 1
ATOM 702 C C . 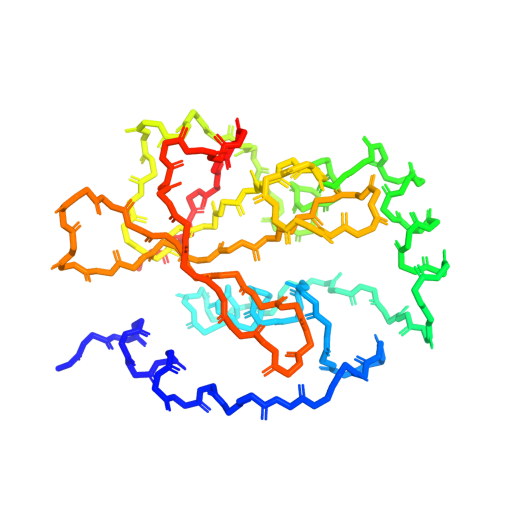ILE A 1 96 ? 5.910 5.546 -7.319 1.00 70.69 96 ILE A C 1
ATOM 704 O O . ILE A 1 96 ? 4.688 5.564 -7.438 1.00 70.69 96 ILE A O 1
ATOM 708 N N . GLY A 1 97 ? 6.518 5.781 -6.154 1.00 82.56 97 GLY A N 1
ATOM 709 C CA . GLY A 1 97 ? 5.809 5.937 -4.886 1.00 82.56 97 GLY A CA 1
ATOM 710 C C . GLY A 1 97 ? 5.690 4.634 -4.096 1.00 82.56 97 GLY A C 1
ATOM 711 O O . GLY A 1 97 ? 6.201 3.592 -4.507 1.00 82.56 97 GLY A O 1
ATOM 712 N N . VAL A 1 98 ? 5.051 4.706 -2.928 1.00 88.50 98 VAL A N 1
ATOM 713 C CA . VAL A 1 98 ? 4.867 3.570 -2.004 1.00 88.50 98 VAL A CA 1
ATOM 714 C C . VAL A 1 98 ? 3.463 3.613 -1.422 1.00 88.50 98 VAL A C 1
ATOM 716 O O . VAL A 1 98 ? 2.916 4.697 -1.220 1.00 88.50 98 VAL A O 1
ATOM 719 N N . ILE A 1 99 ? 2.899 2.441 -1.135 1.00 92.56 99 ILE A N 1
ATOM 720 C CA . ILE A 1 99 ? 1.636 2.310 -0.412 1.00 92.56 99 ILE A CA 1
ATOM 721 C C . ILE A 1 99 ? 1.922 2.012 1.056 1.00 92.56 99 ILE A C 1
ATOM 723 O O . ILE A 1 99 ? 2.736 1.143 1.374 1.00 92.56 99 ILE A O 1
ATOM 727 N N . GLY A 1 100 ? 1.259 2.750 1.938 1.00 93.44 100 GLY A N 1
ATOM 728 C CA . GLY A 1 100 ? 1.298 2.530 3.375 1.00 93.44 100 GLY A CA 1
ATOM 729 C C . GLY A 1 100 ? -0.076 2.235 3.959 1.00 93.44 100 GLY A C 1
ATOM 730 O O . GLY A 1 100 ? -1.092 2.391 3.284 1.00 93.44 100 GLY A O 1
ATOM 731 N N . ILE A 1 101 ? -0.079 1.815 5.222 1.00 95.31 101 ILE A N 1
ATOM 732 C CA . ILE A 1 101 ? -1.285 1.573 6.022 1.00 95.31 101 ILE A CA 1
ATOM 733 C C . ILE A 1 101 ? -1.292 2.572 7.177 1.00 95.31 101 ILE A C 1
ATOM 735 O O . ILE A 1 101 ? -0.287 2.688 7.883 1.00 95.31 101 ILE A O 1
ATOM 739 N N . VAL A 1 102 ? -2.392 3.296 7.370 1.00 95.62 102 VAL A N 1
ATOM 740 C CA . VAL A 1 102 ? -2.542 4.258 8.471 1.00 95.62 102 VAL A CA 1
ATOM 741 C C . VAL A 1 102 ? -2.641 3.516 9.804 1.00 95.62 102 VAL A C 1
ATOM 743 O O . VAL A 1 102 ? -3.447 2.601 9.947 1.00 95.62 102 VAL A O 1
ATOM 746 N N . LEU A 1 103 ? -1.831 3.910 10.783 1.00 93.38 103 LEU A N 1
ATOM 747 C CA . LEU A 1 103 ? -1.731 3.290 12.104 1.00 93.38 103 LEU A CA 1
ATOM 748 C C . LEU A 1 103 ? -2.746 3.870 13.102 1.00 93.38 103 LEU A C 1
ATOM 750 O O . LEU A 1 103 ? -3.148 5.028 13.005 1.00 93.38 103 LEU A O 1
ATOM 754 N N . GLU A 1 104 ? -3.128 3.069 14.099 1.00 91.38 104 GLU A N 1
ATOM 755 C CA . GLU A 1 104 ? -3.968 3.495 15.227 1.00 91.38 104 GLU A CA 1
ATOM 756 C C . GLU A 1 104 ? -3.153 4.173 16.340 1.00 91.38 104 GLU A C 1
ATOM 758 O O . GLU A 1 104 ? -1.996 3.832 16.577 1.00 91.38 104 GLU A O 1
ATOM 763 N N . GLY A 1 105 ? -3.795 5.084 17.082 1.00 86.25 105 GLY A N 1
ATOM 764 C CA . GLY A 1 105 ? -3.298 5.565 18.379 1.00 86.25 105 GLY A CA 1
ATOM 765 C C . GLY A 1 105 ? -2.120 6.543 18.333 1.00 86.25 105 GLY A C 1
ATOM 766 O O . GLY A 1 105 ? -1.479 6.747 19.363 1.00 86.25 105 GLY A O 1
ATOM 767 N N . LEU A 1 106 ? -1.831 7.143 17.176 1.00 81.38 106 LEU A N 1
ATOM 768 C CA . LEU A 1 106 ? -0.745 8.109 16.993 1.00 81.38 106 LEU A CA 1
ATOM 769 C C . LEU A 1 106 ? -1.298 9.455 16.519 1.00 81.38 106 LEU A C 1
ATOM 771 O O . LEU A 1 106 ? -2.089 9.498 15.581 1.00 81.38 106 LEU A O 1
ATOM 775 N N . GLU A 1 107 ? -0.850 10.540 17.154 1.00 85.19 107 GLU A N 1
ATOM 776 C CA . GLU A 1 107 ? -1.143 11.919 16.756 1.00 85.19 107 GLU A CA 1
ATOM 777 C C . GLU A 1 107 ? 0.184 12.687 16.576 1.00 85.19 107 GLU A C 1
ATOM 779 O O . GLU A 1 107 ? 0.951 12.798 17.538 1.00 85.19 107 GLU A O 1
ATOM 784 N N . PRO A 1 108 ? 0.496 13.196 15.368 1.00 86.44 108 PRO A N 1
ATOM 785 C CA . PRO A 1 108 ? -0.315 13.098 14.150 1.00 86.44 108 PRO A CA 1
ATOM 786 C C . PRO A 1 108 ? -0.425 11.652 13.638 1.00 86.44 108 PRO A C 1
ATOM 788 O O . PRO A 1 108 ? 0.455 10.830 13.906 1.00 86.44 108 PRO A O 1
ATOM 791 N N . LEU A 1 109 ? -1.476 11.361 12.861 1.00 91.69 109 LEU A N 1
ATOM 792 C CA . LEU A 1 109 ? -1.630 10.064 12.196 1.00 91.69 109 LEU A CA 1
ATOM 793 C C . LEU A 1 109 ? -0.372 9.723 11.387 1.00 91.69 109 LEU A C 1
ATOM 795 O O . LEU A 1 109 ? 0.102 10.520 10.568 1.00 91.69 109 LEU A O 1
ATOM 799 N N . LEU A 1 110 ? 0.144 8.512 11.594 1.00 93.69 110 LEU A N 1
ATOM 800 C CA . LEU A 1 110 ? 1.265 7.958 10.838 1.00 93.69 110 LEU A CA 1
ATOM 801 C C . LEU A 1 110 ? 0.785 6.815 9.954 1.00 93.69 110 LEU A C 1
ATOM 803 O O . LEU A 1 110 ? -0.131 6.085 10.322 1.00 93.69 110 LEU A O 1
ATOM 807 N N . ALA A 1 111 ? 1.448 6.618 8.821 1.00 91.00 111 ALA A N 1
ATOM 808 C CA . ALA A 1 111 ? 1.328 5.405 8.034 1.00 91.00 111 ALA A CA 1
ATOM 809 C C . ALA A 1 111 ? 2.655 4.655 7.986 1.00 91.00 111 ALA A C 1
ATOM 811 O O . ALA A 1 111 ? 3.732 5.254 7.918 1.00 91.00 111 ALA A O 1
ATOM 812 N N . ILE A 1 112 ? 2.560 3.330 7.994 1.00 89.88 112 ILE A N 1
ATOM 813 C CA . ILE A 1 112 ? 3.697 2.438 7.802 1.00 89.88 112 ILE A CA 1
ATOM 814 C C . ILE A 1 112 ? 3.799 2.046 6.333 1.00 89.88 112 ILE A C 1
ATOM 816 O O . ILE A 1 112 ? 2.849 1.531 5.748 1.00 89.88 112 ILE A O 1
ATOM 820 N N . ALA A 1 113 ? 4.960 2.295 5.740 1.00 88.38 113 ALA A N 1
ATOM 821 C CA . ALA A 1 113 ? 5.287 1.951 4.367 1.00 88.38 113 ALA A CA 1
ATOM 822 C C . ALA A 1 113 ? 6.418 0.918 4.355 1.00 88.38 113 ALA A C 1
ATOM 824 O O . ALA A 1 113 ? 7.457 1.111 4.994 1.00 88.38 113 ALA A O 1
ATOM 825 N N . PHE A 1 114 ? 6.221 -0.171 3.613 1.00 82.31 114 PHE A N 1
ATOM 826 C CA . PHE A 1 114 ? 7.194 -1.255 3.501 1.00 82.31 114 PHE A CA 1
ATOM 827 C C . PHE A 1 114 ? 7.929 -1.161 2.165 1.00 82.31 114 PHE A C 1
ATOM 829 O O . PHE A 1 114 ? 7.320 -1.257 1.100 1.00 82.31 114 PHE A O 1
ATOM 836 N N . ALA A 1 115 ? 9.247 -0.990 2.218 1.00 75.69 115 ALA A N 1
ATOM 837 C CA . ALA A 1 115 ? 10.129 -0.953 1.058 1.00 75.69 115 ALA A CA 1
ATOM 838 C C . ALA A 1 115 ? 11.233 -2.002 1.252 1.00 75.69 115 ALA A C 1
ATOM 840 O O . ALA A 1 115 ? 12.358 -1.703 1.649 1.00 75.69 115 ALA A O 1
ATOM 841 N N . GLY A 1 116 ? 10.883 -3.268 1.025 1.00 72.38 116 GLY A N 1
ATOM 842 C CA . GLY A 1 116 ? 11.793 -4.384 1.268 1.00 72.38 116 GLY A CA 1
ATOM 843 C C . GLY A 1 116 ? 12.011 -4.680 2.743 1.00 72.38 116 GLY A C 1
ATOM 844 O O . GLY A 1 116 ? 11.029 -4.728 3.482 1.00 72.38 116 GLY A O 1
ATOM 845 N N . PRO A 1 117 ? 13.270 -4.856 3.199 1.00 74.25 117 PRO A N 1
ATOM 846 C CA . PRO A 1 117 ? 13.551 -5.169 4.599 1.00 74.25 117 PRO A CA 1
ATOM 847 C C . PRO A 1 117 ? 13.334 -3.966 5.523 1.00 74.25 117 PRO A C 1
ATOM 849 O O . PRO A 1 117 ? 13.546 -4.070 6.727 1.00 74.25 117 PRO A O 1
ATOM 852 N N . GLN A 1 118 ? 12.956 -2.812 4.974 1.00 80.31 118 GLN A N 1
ATOM 853 C CA . GLN A 1 118 ? 12.739 -1.590 5.723 1.00 80.31 118 GLN A CA 1
ATOM 854 C C . GLN A 1 118 ? 11.243 -1.303 5.830 1.00 80.31 118 GLN A C 1
ATOM 856 O O . GLN A 1 118 ? 10.532 -1.208 4.828 1.00 80.31 118 GLN A O 1
ATOM 861 N N . ALA A 1 119 ? 10.788 -1.124 7.066 1.00 85.81 119 ALA A N 1
ATOM 862 C CA . ALA A 1 119 ? 9.539 -0.451 7.369 1.00 85.81 119 ALA A CA 1
ATOM 863 C C . ALA A 1 119 ? 9.863 0.988 7.771 1.00 85.81 119 ALA A C 1
ATOM 865 O O . ALA A 1 119 ? 10.755 1.227 8.586 1.00 85.81 119 ALA A O 1
ATOM 866 N N . THR A 1 120 ? 9.154 1.946 7.189 1.00 88.75 120 THR A N 1
ATOM 867 C CA . THR A 1 120 ? 9.340 3.371 7.475 1.00 88.75 120 THR A CA 1
ATOM 868 C C . THR A 1 120 ? 8.012 3.990 7.879 1.00 88.75 120 THR A C 1
ATOM 870 O O . THR A 1 120 ? 6.962 3.613 7.357 1.00 88.75 120 THR A O 1
AT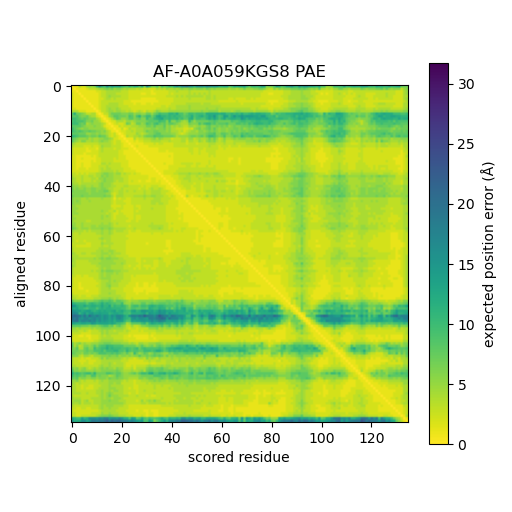OM 873 N N . LEU A 1 121 ? 8.061 4.911 8.840 1.00 91.88 121 LEU A N 1
ATOM 874 C CA . LEU A 1 121 ? 6.896 5.650 9.313 1.00 91.88 121 LEU A CA 1
ATOM 875 C C . LEU A 1 121 ? 6.880 7.029 8.670 1.00 91.88 121 LEU A C 1
ATOM 877 O O . LEU A 1 121 ? 7.892 7.729 8.687 1.00 91.88 121 LEU A O 1
ATOM 881 N N . HIS A 1 122 ? 5.724 7.414 8.143 1.00 92.81 122 HIS A N 1
ATOM 882 C CA . HIS A 1 122 ? 5.523 8.698 7.479 1.00 92.81 122 HIS A CA 1
ATOM 883 C C . HIS A 1 122 ? 4.273 9.378 8.025 1.00 92.81 122 HIS A C 1
ATOM 885 O O . HIS A 1 122 ? 3.280 8.689 8.267 1.00 92.81 122 HIS A O 1
ATOM 891 N N . PRO A 1 123 ? 4.276 10.709 8.200 1.00 94.50 123 PRO A N 1
ATOM 892 C CA . PRO A 1 123 ? 3.053 11.440 8.497 1.00 94.50 123 PRO A CA 1
ATOM 893 C C . PRO A 1 123 ? 2.020 11.199 7.398 1.00 94.50 123 PRO A C 1
ATOM 895 O O . PRO A 1 123 ? 2.341 11.320 6.214 1.00 94.50 123 PRO A O 1
ATOM 898 N N . VAL A 1 124 ? 0.774 10.908 7.774 1.00 94.31 124 VAL A N 1
ATOM 899 C CA . VAL A 1 124 ? -0.317 10.741 6.802 1.00 94.31 124 VAL A CA 1
ATOM 900 C C . VAL A 1 124 ? -0.475 11.998 5.956 1.00 94.31 124 VAL A C 1
ATOM 902 O O . VAL A 1 124 ? -0.653 11.882 4.756 1.00 94.31 124 VAL A O 1
ATOM 905 N N . SER A 1 125 ? -0.272 13.189 6.522 1.00 94.19 125 SER A N 1
ATOM 906 C CA . SER A 1 125 ? -0.303 14.463 5.789 1.00 94.19 125 SER A CA 1
ATOM 907 C C . SER A 1 125 ? 0.706 14.581 4.636 1.00 94.19 125 SER A C 1
ATOM 909 O O . SER A 1 125 ? 0.549 15.457 3.791 1.00 94.19 125 SER A O 1
ATOM 911 N N . ALA A 1 126 ? 1.727 13.719 4.571 1.00 93.25 126 ALA A N 1
ATOM 912 C CA . ALA A 1 126 ? 2.665 13.654 3.450 1.00 93.25 126 ALA A CA 1
ATOM 913 C C . ALA A 1 126 ? 2.181 12.745 2.300 1.00 93.25 126 ALA A C 1
ATOM 915 O O . ALA A 1 126 ? 2.828 12.680 1.250 1.00 93.25 126 ALA A O 1
ATOM 916 N N . ALA A 1 127 ? 1.073 12.020 2.482 1.00 94.25 127 ALA A N 1
ATOM 917 C CA . ALA A 1 127 ? 0.484 11.178 1.451 1.00 94.25 127 ALA A CA 1
ATOM 918 C C . ALA A 1 127 ? -0.312 12.003 0.434 1.00 94.25 127 ALA A C 1
ATOM 920 O O . ALA A 1 127 ? -1.020 12.951 0.774 1.00 94.25 127 ALA A O 1
ATOM 921 N N . ALA A 1 128 ? -0.229 11.594 -0.830 1.00 93.75 128 ALA A N 1
ATOM 922 C CA . ALA A 1 128 ? -0.925 12.242 -1.933 1.00 93.75 128 ALA A CA 1
ATOM 923 C C . ALA A 1 128 ? -2.431 11.941 -1.933 1.00 93.75 128 ALA A C 1
ATOM 925 O O . ALA A 1 128 ? -3.226 12.817 -2.255 1.00 93.75 128 ALA A O 1
ATOM 926 N N . VAL A 1 129 ? -2.807 10.703 -1.599 1.00 96.69 129 VAL A N 1
ATOM 927 C CA . VAL A 1 129 ? -4.197 10.226 -1.550 1.00 96.69 129 VAL A CA 1
ATOM 928 C C . VAL A 1 129 ? -4.348 9.099 -0.528 1.00 96.69 129 VAL A C 1
ATOM 930 O O . VAL A 1 129 ? -3.354 8.460 -0.160 1.00 96.69 129 VAL A O 1
ATOM 933 N N . ALA A 1 130 ? -5.592 8.813 -0.143 1.00 97.56 130 ALA A N 1
ATOM 934 C CA . ALA A 1 130 ? -5.960 7.671 0.686 1.00 97.56 130 ALA A CA 1
ATOM 935 C C . ALA A 1 130 ? -7.049 6.805 0.033 1.00 97.56 130 ALA A C 1
ATOM 937 O O . ALA A 1 130 ? -7.751 7.262 -0.865 1.00 97.56 130 ALA A O 1
ATOM 938 N N . TRP A 1 131 ? -7.221 5.571 0.502 1.00 97.88 131 TRP A N 1
ATOM 939 C CA . TRP A 1 131 ? -8.364 4.716 0.189 1.00 97.88 131 TRP A CA 1
ATOM 940 C C . TRP A 1 131 ? -8.941 4.147 1.470 1.00 97.88 131 TRP A C 1
ATOM 942 O O . TRP A 1 131 ? -8.223 3.521 2.251 1.00 97.88 131 TRP A O 1
ATOM 952 N N . GLU A 1 132 ? -10.247 4.322 1.626 1.00 97.00 132 GLU A N 1
ATOM 953 C CA . GLU A 1 132 ? -10.994 3.724 2.721 1.00 97.00 132 GLU A CA 1
ATOM 954 C C . GLU A 1 132 ? -10.989 2.198 2.576 1.00 97.00 132 GLU A C 1
ATOM 956 O O . GLU A 1 132 ? -11.404 1.659 1.540 1.00 97.00 132 GLU A O 1
ATOM 961 N N . ILE A 1 133 ? -10.506 1.509 3.609 1.00 95.56 133 ILE A N 1
ATOM 962 C CA . ILE A 1 133 ? -10.580 0.049 3.715 1.00 95.56 133 ILE A CA 1
ATOM 963 C C . ILE A 1 133 ? -11.680 -0.299 4.709 1.00 95.56 133 ILE A C 1
ATOM 965 O O . ILE A 1 133 ? -11.822 0.341 5.755 1.00 95.56 133 ILE A O 1
ATOM 969 N N . ALA A 1 134 ? -12.519 -1.266 4.335 1.00 75.25 134 ALA A N 1
ATOM 970 C CA . ALA A 1 134 ? -13.711 -1.599 5.101 1.00 75.25 134 ALA A CA 1
ATOM 971 C C . ALA A 1 134 ? -13.359 -2.077 6.522 1.00 75.25 134 ALA A C 1
ATOM 973 O O . ALA A 1 134 ? -12.305 -2.665 6.760 1.00 75.25 134 ALA A O 1
ATOM 974 N N . ARG A 1 135 ? -14.265 -1.766 7.453 1.00 63.22 135 ARG A N 1
ATOM 975 C CA . ARG A 1 135 ? -14.175 -2.051 8.889 1.00 63.22 135 ARG A CA 1
ATOM 976 C C . ARG A 1 135 ? -14.930 -3.314 9.258 1.00 63.22 135 ARG A C 1
ATOM 978 O O . ARG A 1 135 ? -16.045 -3.483 8.711 1.00 63.22 135 ARG A O 1
#

Secondary structure (DSSP, 8-state):
--HHHHHHHH------BTTTBSTTHHHHHHHHHHHSS---PPP-SSHHHHHHHHHHTTSHHHHHHHHTT---B-GGG--TT-EEEE-TTTS--SSS-EEEEEPSS-SS-EEEEEETTEEEEEEGGG-SEEEPPP-

Nearest PDB structures (foldseek):
  3iql-assembly1_A  TM=4.305E-01  e=1.456E+00  Rattus norvegicus
  6uy7-assembly1_A  TM=4.610E-01  e=2.670E+00  Homo sapiens
  2g6f-assembly1_X  TM=4.736E-01  e=3.617E+00  Rattus norvegicus
  2dmo-assembly1_A  TM=4.557E-01  e=3.015E+00  Homo sapiens
  4lnp-assembly1_A  TM=4.563E-01  e=7.491E+00  Homo sapiens